Protein AF-A0A453T1I3-F1 (afdb_monomer)

pLDDT: mean 73.84, std 18.94, range [40.06, 95.94]

Secondary structure (DSSP, 8-state):
--S-SS---------HHHHHHHH-TT-HHHHHH-GGGGGS-HHHHS--GGGSPPPSS--SS-TTTHHHHHHHTTS-----------

InterPro domains:
  IPR005101 Cryptochrome/DNA photolyase, FAD-binding domain [PF03441] (3-48)
  IPR036134 Cryptochrome/DNA photolyase, FAD-binding domain-like superfamily [SSF48173] (3-58)

Structure (mmCIF, N/CA/C/O backbone):
data_AF-A0A453T1I3-F1
#
_entry.id   AF-A0A453T1I3-F1
#
loop_
_atom_site.group_PDB
_atom_site.id
_atom_site.type_symbol
_atom_site.label_atom_id
_atom_site.label_alt_id
_atom_site.label_comp_id
_atom_site.label_asym_id
_atom_site.label_entity_id
_atom_site.label_seq_id
_atom_site.pdbx_PDB_ins_code
_atom_site.Cartn_x
_atom_site.Cartn_y
_atom_site.Cartn_z
_atom_site.occupancy
_atom_site.B_iso_or_equiv
_atom_site.auth_seq_id
_atom_site.auth_comp_id
_atom_site.auth_asym_id
_atom_site.auth_atom_id
_atom_site.pdbx_PDB_model_num
ATOM 1 N N . LEU A 1 1 ? 12.303 -11.583 -10.017 1.00 55.78 1 LEU A N 1
ATOM 2 C CA . LEU A 1 1 ? 12.904 -12.213 -11.212 1.00 55.78 1 LEU A CA 1
ATOM 3 C C . LEU A 1 1 ? 14.303 -11.638 -11.364 1.00 55.78 1 LEU A C 1
ATOM 5 O O . LEU A 1 1 ? 14.430 -10.438 -11.576 1.00 55.78 1 LEU A O 1
ATOM 9 N N . THR A 1 2 ? 15.331 -12.441 -11.114 1.00 56.91 2 THR A N 1
ATOM 10 C CA . THR A 1 2 ? 16.736 -12.051 -11.279 1.00 56.91 2 THR A CA 1
ATOM 11 C C . THR A 1 2 ? 16.995 -11.848 -12.771 1.00 56.91 2 THR A C 1
ATOM 13 O O . THR A 1 2 ? 16.604 -12.687 -13.574 1.00 56.91 2 THR A O 1
ATOM 16 N N . GLY A 1 3 ? 17.558 -10.704 -13.163 1.00 57.34 3 GLY A N 1
ATOM 17 C CA . GLY A 1 3 ? 17.692 -10.241 -14.553 1.00 57.34 3 GLY A CA 1
ATOM 18 C C . GLY A 1 3 ? 18.622 -11.060 -15.457 1.00 57.34 3 GLY A C 1
ATOM 19 O O . GLY A 1 3 ? 19.226 -10.497 -16.348 1.00 57.34 3 GLY A O 1
ATOM 20 N N . VAL A 1 4 ? 18.734 -12.371 -15.248 1.00 61.12 4 VAL A N 1
AT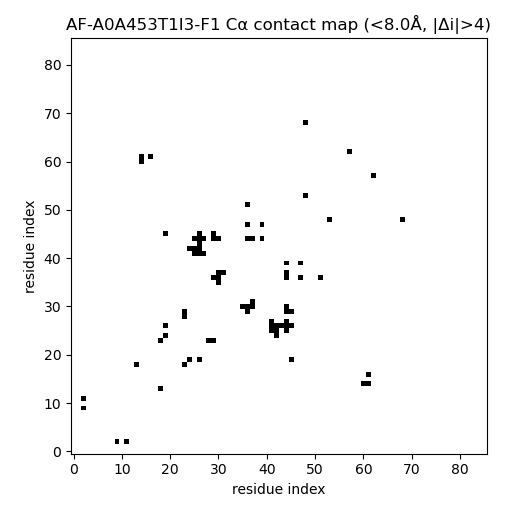OM 21 C CA . VAL A 1 4 ? 19.592 -13.306 -15.996 1.00 61.12 4 VAL A CA 1
ATOM 22 C C . VAL A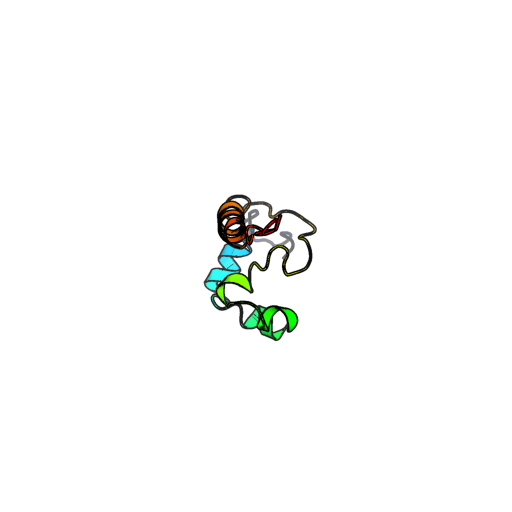 1 4 ? 18.896 -13.913 -17.227 1.00 61.12 4 VAL A C 1
ATOM 24 O O . VAL A 1 4 ? 19.303 -14.956 -17.725 1.00 61.12 4 VAL A O 1
ATOM 27 N N . GLY A 1 5 ? 17.803 -13.303 -17.696 1.00 64.62 5 GLY A N 1
ATOM 28 C CA . GLY A 1 5 ? 17.063 -13.748 -18.883 1.00 64.62 5 GLY A CA 1
ATOM 29 C C . GLY A 1 5 ? 17.477 -12.974 -20.134 1.00 64.62 5 GLY A C 1
ATOM 30 O O . GLY A 1 5 ? 17.893 -11.829 -20.024 1.00 64.62 5 GLY A O 1
ATOM 31 N N . ASN A 1 6 ? 17.285 -13.569 -21.314 1.00 62.19 6 ASN A N 1
ATOM 32 C CA . ASN A 1 6 ? 17.640 -13.035 -22.643 1.00 62.19 6 ASN A CA 1
ATOM 33 C C . ASN A 1 6 ? 16.806 -11.803 -23.098 1.00 62.19 6 ASN A C 1
ATOM 35 O O . ASN A 1 6 ? 16.609 -11.575 -24.287 1.00 62.19 6 ASN A O 1
ATOM 39 N N . ASP A 1 7 ? 16.243 -11.049 -22.152 1.00 63.50 7 ASP A N 1
ATOM 40 C CA . ASP A 1 7 ? 15.504 -9.809 -22.386 1.00 63.50 7 ASP A CA 1
ATOM 41 C C . ASP A 1 7 ? 16.439 -8.643 -22.022 1.00 63.50 7 ASP A C 1
ATOM 43 O O . ASP A 1 7 ? 16.730 -8.476 -20.835 1.00 63.50 7 ASP A O 1
ATOM 47 N N . PRO A 1 8 ? 16.912 -7.840 -22.995 1.00 64.12 8 PRO A N 1
ATOM 48 C CA . PRO A 1 8 ? 17.921 -6.791 -22.792 1.00 64.12 8 PRO A CA 1
ATOM 49 C C . PRO A 1 8 ? 17.419 -5.602 -21.957 1.00 64.12 8 PRO A C 1
ATOM 51 O O . PRO A 1 8 ? 18.117 -4.604 -21.784 1.00 64.12 8 PRO A O 1
ATOM 54 N N . ARG A 1 9 ? 16.185 -5.666 -21.449 1.00 67.50 9 ARG A N 1
ATOM 55 C CA . ARG A 1 9 ? 15.626 -4.680 -20.526 1.00 67.50 9 ARG A CA 1
ATOM 56 C C . ARG A 1 9 ? 16.210 -4.910 -19.132 1.00 67.50 9 ARG A C 1
ATOM 58 O O . ARG A 1 9 ? 15.585 -5.543 -18.281 1.00 67.50 9 ARG A O 1
ATOM 65 N N . GLU A 1 10 ? 17.408 -4.386 -18.901 1.00 60.44 10 GLU A N 1
ATOM 66 C CA . GLU A 1 10 ? 18.117 -4.541 -17.623 1.00 60.44 10 GLU A CA 1
ATOM 67 C C . GLU A 1 10 ? 17.440 -3.793 -16.453 1.00 60.44 10 GLU A C 1
ATOM 69 O O . GLU A 1 10 ? 17.564 -4.193 -15.296 1.00 60.44 10 GLU A O 1
ATOM 74 N N . ASP A 1 11 ? 16.592 -2.800 -16.739 1.00 65.19 11 ASP A N 1
ATOM 75 C CA . ASP A 1 11 ? 15.935 -1.956 -15.730 1.00 65.19 11 ASP A CA 1
ATOM 76 C C . ASP A 1 11 ? 14.530 -2.432 -15.315 1.00 65.19 11 ASP A C 1
ATOM 78 O O . ASP A 1 11 ? 13.582 -1.649 -15.186 1.00 65.19 11 ASP A O 1
ATOM 82 N N . ARG A 1 12 ? 14.352 -3.735 -15.062 1.00 72.25 12 ARG A N 1
ATOM 83 C CA . ARG A 1 12 ? 13.082 -4.265 -14.521 1.00 72.25 12 ARG A CA 1
ATOM 84 C C . ARG A 1 12 ? 12.951 -3.985 -13.022 1.00 72.25 12 ARG A C 1
ATOM 86 O O . ARG A 1 12 ? 13.085 -4.882 -12.189 1.00 72.25 12 ARG A O 1
ATOM 93 N N . TYR A 1 13 ? 12.663 -2.732 -12.677 1.00 77.88 13 TYR A N 1
ATOM 94 C CA . TYR A 1 13 ? 12.286 -2.336 -11.321 1.00 77.88 13 TYR A CA 1
ATOM 95 C C . TYR A 1 13 ? 10.765 -2.302 -11.144 1.00 77.88 13 TYR A C 1
ATOM 97 O O . TYR A 1 13 ? 10.037 -1.715 -11.944 1.00 77.88 13 TYR A O 1
ATOM 105 N N . PHE A 1 14 ? 10.285 -2.875 -10.041 1.00 82.81 14 PHE A N 1
ATOM 106 C CA . PHE A 1 14 ? 8.888 -2.782 -9.632 1.00 82.81 14 PHE A CA 1
ATOM 107 C C . PHE A 1 14 ? 8.764 -1.811 -8.456 1.00 82.81 14 PHE A C 1
ATOM 109 O O . PHE A 1 14 ? 9.233 -2.091 -7.355 1.00 82.81 14 PHE A O 1
ATOM 116 N N . SER A 1 15 ? 8.114 -0.670 -8.691 1.00 87.69 15 SER A N 1
ATOM 117 C CA . SER A 1 15 ? 7.737 0.266 -7.626 1.00 87.69 15 SER A CA 1
ATOM 118 C C . SER A 1 15 ? 6.590 -0.325 -6.810 1.00 87.69 15 SER A C 1
ATOM 120 O O . SER A 1 15 ? 5.490 -0.526 -7.332 1.00 87.69 15 SER A O 1
ATOM 122 N N . ILE A 1 16 ? 6.842 -0.600 -5.529 1.00 88.81 16 ILE A N 1
ATOM 123 C CA . ILE A 1 16 ? 5.853 -1.190 -4.617 1.00 88.81 16 ILE A CA 1
ATOM 124 C C . ILE A 1 16 ? 4.604 -0.293 -4.475 1.00 88.81 16 ILE A C 1
ATOM 126 O O . ILE A 1 16 ? 3.501 -0.814 -4.635 1.00 88.81 16 ILE A O 1
ATOM 130 N N . PRO A 1 17 ? 4.714 1.041 -4.288 1.00 88.94 17 PRO A N 1
ATOM 131 C CA . PRO A 1 17 ? 3.569 1.957 -4.291 1.00 88.94 17 PRO A CA 1
ATOM 132 C C . PRO A 1 17 ? 2.723 1.910 -5.553 1.00 88.94 17 PRO A C 1
ATOM 134 O O . PRO A 1 17 ? 1.493 1.875 -5.469 1.00 88.94 17 PRO A O 1
ATOM 137 N N . LYS A 1 18 ? 3.359 1.881 -6.728 1.00 88.12 18 LYS A N 1
ATOM 138 C CA . LYS A 1 18 ? 2.623 1.809 -7.992 1.00 88.12 18 LYS A CA 1
ATOM 139 C C . LYS A 1 18 ? 1.869 0.486 -8.113 1.00 88.12 18 LYS A C 1
ATOM 141 O O . LYS A 1 18 ? 0.702 0.493 -8.484 1.00 88.12 18 LYS A O 1
ATOM 146 N N . GLN A 1 19 ? 2.518 -0.623 -7.767 1.00 91.69 19 GLN A N 1
ATOM 147 C CA . GLN A 1 19 ? 1.909 -1.953 -7.810 1.00 91.69 19 GLN A CA 1
ATOM 148 C C . GLN A 1 19 ? 0.722 -2.059 -6.846 1.00 91.69 19 GLN A C 1
ATOM 150 O O . GLN A 1 19 ? -0.352 -2.474 -7.268 1.00 91.69 19 GLN A O 1
ATOM 155 N N . ALA A 1 20 ? 0.879 -1.602 -5.600 1.00 92.00 20 ALA A N 1
ATOM 156 C CA . ALA A 1 20 ? -0.200 -1.596 -4.614 1.00 92.00 20 ALA A CA 1
ATOM 157 C C . ALA A 1 20 ? -1.406 -0.783 -5.104 1.00 92.00 20 ALA A C 1
ATOM 159 O O . ALA A 1 20 ? -2.528 -1.270 -5.087 1.00 92.00 20 ALA A O 1
ATOM 160 N N . LYS A 1 21 ? -1.183 0.422 -5.644 1.00 89.88 21 LYS A N 1
ATOM 161 C CA . LYS A 1 21 ? -2.277 1.251 -6.170 1.00 89.88 21 LYS A CA 1
ATOM 162 C C . LYS A 1 21 ? -2.984 0.621 -7.375 1.00 89.88 21 LYS A C 1
ATOM 164 O O . LYS A 1 21 ? -4.187 0.803 -7.530 1.00 89.88 21 LYS A O 1
ATOM 169 N N . THR A 1 22 ? -2.245 -0.051 -8.256 1.00 92.25 22 THR A N 1
ATOM 170 C CA . THR A 1 22 ? -2.809 -0.645 -9.475 1.00 92.25 22 THR A CA 1
ATOM 171 C C . THR A 1 22 ? -3.551 -1.949 -9.197 1.00 92.25 22 THR A C 1
ATOM 173 O O . THR A 1 22 ? -4.606 -2.163 -9.785 1.00 92.25 22 THR A O 1
ATOM 176 N N . TYR A 1 23 ? -3.012 -2.808 -8.332 1.00 93.25 23 TYR A N 1
ATOM 177 C CA . TYR A 1 23 ? -3.498 -4.181 -8.170 1.00 93.25 23 TYR A CA 1
ATOM 178 C C . TYR A 1 23 ? -4.218 -4.446 -6.845 1.00 93.25 23 TYR A C 1
ATOM 180 O O . TYR A 1 23 ? -4.986 -5.399 -6.775 1.00 93.25 23 TYR A O 1
ATOM 188 N N . ASP A 1 24 ? -4.010 -3.622 -5.817 1.00 93.94 24 ASP A N 1
ATOM 189 C CA . ASP A 1 24 ? -4.684 -3.751 -4.519 1.00 93.94 24 ASP A CA 1
ATOM 190 C C . ASP A 1 24 ? -5.041 -2.369 -3.932 1.00 93.94 24 ASP A C 1
ATOM 192 O O . ASP A 1 24 ? -4.525 -1.989 -2.879 1.00 93.94 24 ASP A O 1
ATOM 196 N N . PRO A 1 25 ? -5.887 -1.561 -4.603 1.00 92.69 25 PRO A N 1
ATOM 197 C CA . PRO A 1 25 ? -6.177 -0.191 -4.168 1.00 92.69 25 PRO A CA 1
ATOM 198 C C . PRO A 1 25 ? -6.786 -0.110 -2.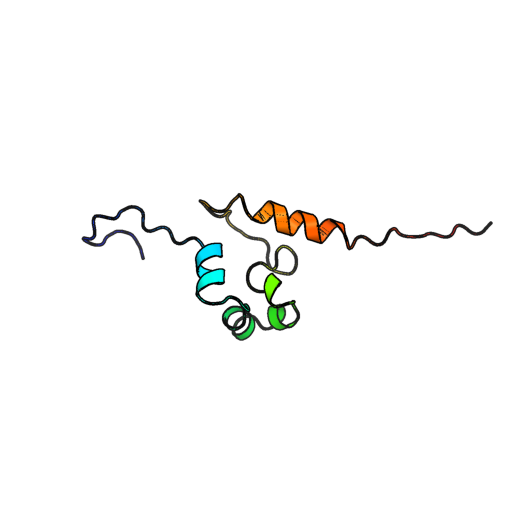758 1.00 92.69 25 PRO A C 1
ATOM 200 O O . PRO A 1 25 ? -6.533 0.864 -2.051 1.00 92.69 25 PRO A O 1
ATOM 203 N N . ASP A 1 26 ? -7.528 -1.141 -2.341 1.00 91.75 26 ASP A N 1
ATOM 204 C CA . ASP A 1 26 ? -8.200 -1.218 -1.036 1.00 91.75 26 ASP A CA 1
ATOM 205 C C . ASP A 1 26 ? -7.378 -1.963 0.037 1.00 91.75 26 ASP A C 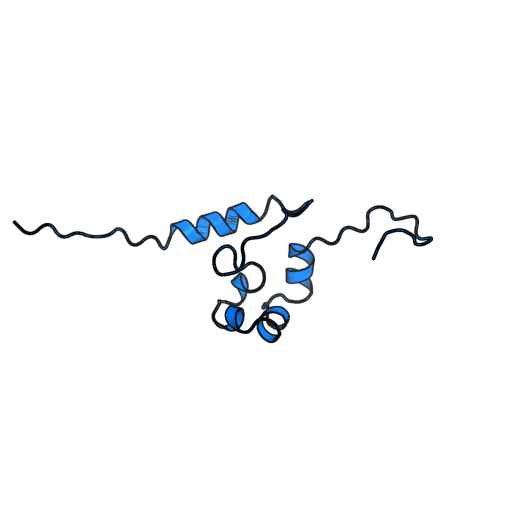1
ATOM 207 O O . ASP A 1 26 ? -7.777 -2.013 1.207 1.00 91.75 26 ASP A O 1
ATOM 211 N N . GLY A 1 27 ? -6.241 -2.557 -0.336 1.00 93.06 27 GLY A N 1
ATOM 212 C CA . GLY A 1 27 ? -5.418 -3.353 0.575 1.00 93.06 27 GLY A CA 1
ATOM 213 C C . GLY A 1 27 ? -6.103 -4.634 1.062 1.00 93.06 27 GLY A C 1
ATOM 214 O O . GLY A 1 27 ? -5.797 -5.112 2.157 1.00 93.06 27 GLY A O 1
ATOM 215 N N . GLU A 1 28 ? -7.086 -5.148 0.319 1.00 94.19 28 GLU A N 1
ATOM 216 C CA . GLU A 1 28 ? -7.862 -6.337 0.696 1.00 94.19 28 GLU A CA 1
ATOM 217 C C . GLU A 1 28 ? -7.001 -7.594 0.590 1.00 94.19 28 GLU A C 1
ATOM 219 O O . GLU A 1 28 ? -7.070 -8.467 1.457 1.00 94.19 28 GLU A O 1
ATOM 224 N N . TYR A 1 29 ? -6.132 -7.665 -0.424 1.00 94.88 29 TYR A N 1
ATOM 225 C CA . TYR A 1 29 ? -5.229 -8.801 -0.581 1.00 94.88 29 TYR A CA 1
ATOM 226 C C . TYR A 1 29 ? -4.218 -8.850 0.566 1.00 94.88 29 TYR A C 1
ATOM 228 O O . TYR A 1 29 ? -4.033 -9.894 1.196 1.00 94.88 29 TYR A O 1
ATOM 236 N N . VAL A 1 30 ? -3.608 -7.711 0.900 1.00 93.38 30 VAL A N 1
ATOM 237 C CA . VAL A 1 30 ? -2.665 -7.630 2.023 1.00 93.38 30 VAL A CA 1
ATOM 238 C C . VAL A 1 30 ? -3.354 -7.950 3.357 1.00 93.38 30 VAL A C 1
ATOM 240 O O . VAL A 1 30 ? -2.821 -8.729 4.147 1.00 93.38 30 VAL A O 1
ATOM 243 N N . ALA A 1 31 ? -4.554 -7.421 3.604 1.00 94.00 31 ALA A N 1
ATOM 244 C CA . ALA A 1 31 ? -5.295 -7.664 4.846 1.00 94.00 31 ALA A CA 1
ATOM 245 C C . ALA A 1 31 ? -5.879 -9.082 4.950 1.00 94.00 31 ALA A C 1
ATOM 247 O O . ALA A 1 31 ? -6.134 -9.579 6.054 1.00 94.00 31 ALA A O 1
ATOM 248 N N . TYR A 1 32 ? -6.088 -9.761 3.822 1.00 94.62 32 TYR A N 1
ATOM 249 C CA . TYR A 1 32 ? -6.441 -11.173 3.821 1.00 94.62 32 TYR A CA 1
ATOM 250 C C . TYR A 1 32 ? -5.323 -12.005 4.463 1.00 94.62 32 TYR A C 1
ATOM 252 O O . TYR A 1 32 ? -5.610 -12.771 5.387 1.00 94.62 32 TYR A O 1
ATOM 260 N N . TRP A 1 33 ? -4.074 -11.787 4.033 1.00 95.94 33 TRP A N 1
ATOM 261 C CA . TRP A 1 33 ? -2.887 -12.519 4.495 1.00 95.94 33 TRP A CA 1
ATOM 262 C C . TRP A 1 33 ? -2.309 -12.025 5.822 1.00 95.94 33 TRP A C 1
ATOM 264 O O . TRP A 1 33 ? -1.713 -12.816 6.550 1.00 95.94 33 TRP A O 1
ATOM 274 N N . LEU A 1 34 ? -2.488 -10.743 6.145 1.00 93.44 34 LEU A N 1
ATOM 275 C CA . LEU A 1 34 ? -2.031 -10.115 7.385 1.00 93.44 34 LEU A CA 1
ATOM 276 C C . LEU A 1 34 ? -3.247 -9.607 8.175 1.00 93.44 34 LEU A C 1
ATOM 278 O O . LEU A 1 34 ? -3.651 -8.448 8.020 1.00 93.44 34 LEU A O 1
ATOM 282 N N . PRO A 1 35 ? -3.862 -10.453 9.026 1.00 92.75 35 PRO A N 1
ATOM 283 C CA . PRO A 1 35 ? -5.114 -10.119 9.705 1.00 92.75 35 PRO A CA 1
ATOM 284 C C . PRO A 1 35 ? -5.039 -8.867 10.585 1.00 92.75 35 PRO A C 1
ATOM 286 O O . PRO A 1 35 ? -6.036 -8.162 10.724 1.00 92.75 35 PRO A O 1
ATOM 289 N N . GLU A 1 36 ? -3.869 -8.551 11.143 1.00 91.31 36 GLU A N 1
ATOM 290 C CA . GLU A 1 36 ? -3.640 -7.347 11.957 1.00 91.31 36 GLU A CA 1
ATOM 291 C C . GLU A 1 36 ? -3.937 -6.042 11.200 1.00 91.31 36 GLU A C 1
ATOM 293 O O . GLU A 1 36 ? -4.422 -5.069 11.787 1.00 91.31 36 GLU A O 1
ATOM 298 N N . LEU A 1 37 ? -3.761 -6.048 9.875 1.00 91.44 37 LEU A N 1
ATOM 299 C CA . LEU A 1 37 ? -4.009 -4.894 9.015 1.00 91.44 37 LEU A CA 1
ATOM 300 C C . LEU A 1 37 ? -5.495 -4.700 8.690 1.00 91.44 37 LEU A C 1
ATOM 302 O O . LEU A 1 37 ? -5.878 -3.613 8.262 1.00 91.44 37 LEU A O 1
ATOM 306 N N . ARG A 1 38 ? -6.368 -5.685 8.952 1.00 92.00 38 ARG A N 1
ATOM 307 C CA . ARG A 1 38 ? -7.826 -5.537 8.739 1.00 92.00 38 ARG A CA 1
ATOM 308 C C . ARG A 1 38 ? -8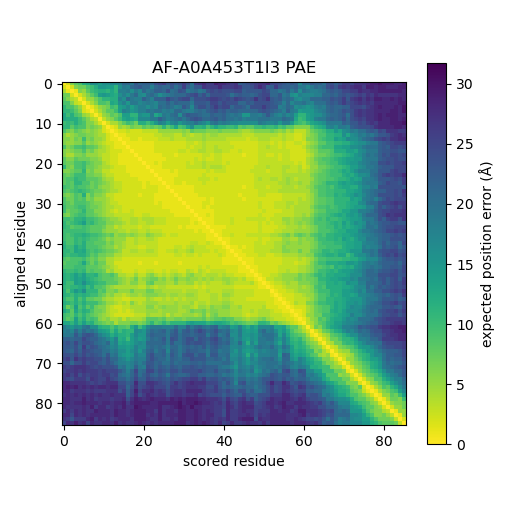.428 -4.421 9.588 1.00 92.00 38 ARG A C 1
ATOM 310 O O . ARG A 1 38 ? -9.384 -3.781 9.155 1.00 92.00 38 ARG A O 1
ATOM 317 N N . SER A 1 39 ? -7.846 -4.193 10.768 1.00 91.75 39 SER A N 1
ATOM 318 C CA . SER A 1 39 ? -8.237 -3.136 11.707 1.00 91.75 39 SER A CA 1
ATOM 319 C C . SER A 1 39 ? -7.938 -1.722 11.194 1.00 91.75 39 SER A C 1
ATOM 321 O O . SER A 1 39 ? -8.508 -0.748 11.685 1.00 91.75 39 SER A O 1
ATOM 323 N N . LEU A 1 40 ? -7.053 -1.597 10.201 1.00 90.50 40 LEU A N 1
ATOM 324 C CA . LEU A 1 40 ? -6.678 -0.323 9.610 1.00 90.50 40 LEU A CA 1
ATOM 325 C C . LEU A 1 40 ? -7.656 0.083 8.505 1.00 90.50 40 LEU A C 1
ATOM 327 O O . LEU A 1 40 ? -8.215 -0.755 7.788 1.00 90.50 40 LEU A O 1
ATOM 331 N N . ALA A 1 41 ? -7.797 1.398 8.332 1.00 90.88 41 ALA A N 1
ATOM 332 C CA . ALA A 1 41 ? -8.497 1.978 7.193 1.00 90.88 41 ALA A CA 1
ATOM 333 C C . ALA A 1 41 ? -7.855 1.518 5.875 1.00 90.88 41 ALA A C 1
ATOM 335 O O . ALA A 1 41 ? -6.633 1.350 5.806 1.00 90.88 41 ALA A O 1
ATOM 336 N N . LYS A 1 42 ? -8.677 1.323 4.838 1.00 89.38 42 LYS A N 1
ATOM 337 C CA . LYS A 1 42 ? -8.271 0.736 3.551 1.00 89.38 42 LYS A CA 1
ATOM 338 C C . LYS A 1 42 ? -7.056 1.439 2.949 1.00 89.38 42 LYS A C 1
ATOM 340 O O . LYS A 1 42 ? -6.072 0.793 2.593 1.00 89.38 42 LYS A O 1
ATOM 345 N N . GLU A 1 43 ? -7.056 2.768 2.976 1.00 86.00 43 GLU A N 1
ATOM 346 C CA . GLU A 1 43 ? -5.971 3.603 2.461 1.00 86.00 43 GLU A CA 1
ATOM 347 C C . GLU A 1 43 ? -4.622 3.412 3.184 1.00 86.00 43 GLU A C 1
ATOM 349 O O . GLU A 1 43 ? -3.574 3.756 2.637 1.00 86.00 43 GLU A O 1
ATOM 354 N N . ARG A 1 44 ? -4.620 2.841 4.397 1.00 87.19 44 ARG A N 1
ATOM 355 C CA . ARG A 1 44 ? -3.416 2.613 5.214 1.00 87.19 44 ARG A CA 1
ATOM 356 C C . ARG A 1 44 ? -2.922 1.171 5.199 1.00 87.19 44 ARG A C 1
ATOM 358 O O . ARG A 1 44 ? -1.827 0.921 5.692 1.00 87.19 44 ARG A O 1
ATOM 365 N N . ARG A 1 45 ? -3.679 0.224 4.643 1.00 91.25 45 ARG A N 1
ATOM 366 C CA . ARG A 1 45 ? -3.326 -1.208 4.670 1.00 91.25 45 ARG A CA 1
ATOM 367 C C . ARG A 1 45 ? -2.070 -1.524 3.864 1.00 91.25 45 ARG A C 1
ATOM 369 O O . ARG A 1 45 ? -1.233 -2.293 4.321 1.00 91.25 45 ARG A O 1
ATOM 376 N N . ASN A 1 46 ? -1.894 -0.868 2.718 1.00 90.81 46 ASN A N 1
ATOM 377 C CA . ASN A 1 46 ? -0.703 -1.031 1.879 1.00 90.81 46 ASN 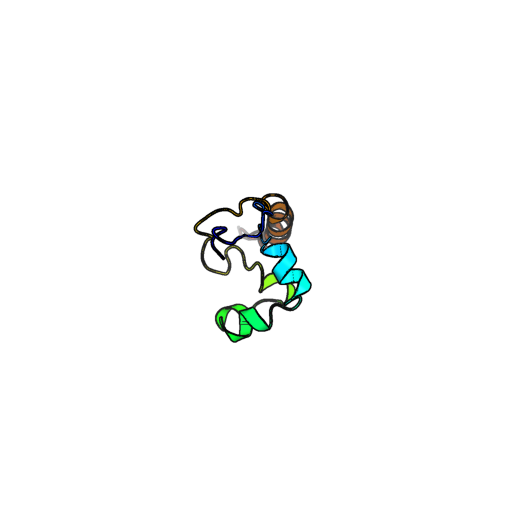A CA 1
ATOM 378 C C . ASN A 1 46 ? 0.540 -0.337 2.453 1.00 90.81 46 ASN A C 1
ATOM 380 O O . ASN A 1 46 ? 1.664 -0.781 2.225 1.00 90.81 46 ASN A O 1
ATOM 384 N N . PHE A 1 47 ? 0.343 0.750 3.208 1.00 90.69 47 PHE A N 1
ATOM 385 C CA . PHE A 1 47 ? 1.412 1.556 3.805 1.00 90.69 47 PHE A CA 1
ATOM 386 C C . PHE A 1 47 ? 1.103 1.859 5.282 1.00 90.69 47 PHE A C 1
ATOM 388 O O . PHE A 1 47 ? 0.817 3.003 5.643 1.00 90.69 47 PHE A O 1
ATOM 395 N N . PRO A 1 48 ? 1.168 0.849 6.172 1.00 89.38 48 PRO A N 1
ATOM 396 C CA . PRO A 1 48 ? 0.768 1.001 7.575 1.00 89.38 48 PRO A CA 1
ATOM 397 C C . PRO A 1 48 ? 1.740 1.861 8.403 1.00 89.38 48 PRO A C 1
ATOM 399 O O . PRO A 1 48 ? 1.399 2.339 9.493 1.00 89.38 48 PRO A O 1
ATOM 402 N N . GLY A 1 49 ? 2.957 2.097 7.906 1.00 86.38 49 GLY A N 1
ATOM 403 C CA . GLY A 1 49 ? 3.990 2.844 8.621 1.00 86.38 49 GLY A CA 1
ATOM 404 C C . GLY A 1 49 ? 4.326 2.186 9.962 1.00 86.38 49 GLY A C 1
ATOM 405 O O . GLY A 1 49 ? 4.456 0.971 10.047 1.00 86.38 49 GLY A O 1
ATOM 406 N N . ALA A 1 50 ? 4.428 2.983 11.027 1.00 84.94 50 ALA A N 1
ATOM 407 C CA . ALA A 1 50 ? 4.753 2.490 12.370 1.00 84.94 50 ALA A CA 1
ATOM 408 C C . ALA A 1 50 ? 3.635 1.668 13.045 1.00 84.94 50 ALA A C 1
ATOM 410 O O . ALA A 1 50 ? 3.850 1.162 14.140 1.00 84.94 50 ALA A O 1
ATOM 411 N N . SER A 1 51 ? 2.445 1.555 12.434 1.00 84.69 51 SER A N 1
ATOM 412 C CA . SER A 1 51 ? 1.386 0.664 12.944 1.00 84.69 51 SER A CA 1
ATOM 413 C C . SER A 1 51 ? 1.647 -0.816 12.644 1.00 84.69 51 SER A C 1
ATOM 415 O O . SER A 1 51 ? 0.953 -1.674 13.176 1.00 84.69 51 SER A O 1
ATOM 417 N N . TYR A 1 52 ? 2.668 -1.104 11.833 1.00 88.75 52 TYR A N 1
ATOM 418 C CA . TYR A 1 52 ? 3.160 -2.444 11.550 1.00 88.75 52 TYR A CA 1
ATOM 419 C C . TYR A 1 5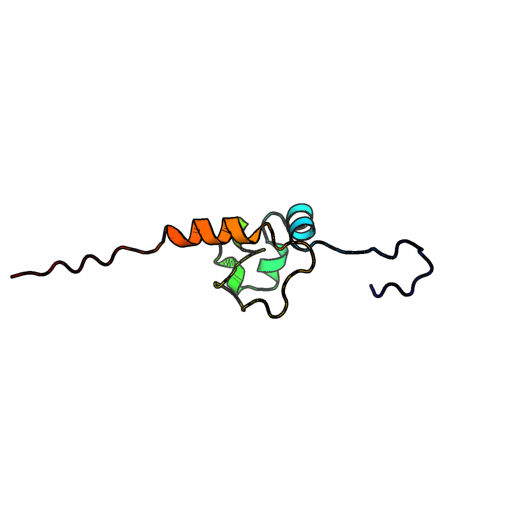2 ? 4.688 -2.505 11.735 1.00 88.75 52 TYR A C 1
ATOM 421 O O . TYR A 1 52 ? 5.302 -1.599 12.307 1.00 88.75 52 TYR A O 1
ATOM 429 N N . ILE A 1 53 ? 5.318 -3.581 11.268 1.00 88.50 53 ILE A N 1
ATOM 430 C CA . ILE A 1 53 ? 6.758 -3.809 11.380 1.00 88.50 53 ILE A CA 1
ATOM 431 C C . ILE A 1 53 ? 7.544 -2.693 10.677 1.00 88.50 53 ILE A C 1
ATOM 433 O O . ILE A 1 53 ? 7.224 -2.258 9.568 1.00 88.50 53 ILE A O 1
ATOM 437 N N . LYS A 1 54 ? 8.628 -2.248 11.324 1.00 87.50 54 LYS A N 1
ATOM 438 C CA . LYS A 1 54 ? 9.552 -1.260 10.766 1.00 87.50 54 LYS A CA 1
ATOM 439 C C . LYS A 1 54 ? 10.185 -1.796 9.480 1.00 87.50 54 LYS A C 1
ATOM 441 O O . LYS A 1 54 ? 10.781 -2.868 9.470 1.00 87.50 54 LYS A O 1
ATOM 446 N N . GLN A 1 55 ? 10.117 -0.997 8.418 1.00 86.31 55 GLN A N 1
ATOM 447 C CA . GLN A 1 55 ? 10.780 -1.285 7.150 1.00 86.31 55 GLN A CA 1
ATOM 448 C C . GLN A 1 55 ? 12.281 -1.550 7.364 1.00 86.31 55 GLN A C 1
ATOM 450 O O . GLN A 1 55 ? 13.003 -0.687 7.865 1.00 86.31 55 GLN A O 1
ATOM 455 N N . VAL A 1 56 ? 12.736 -2.744 6.972 1.00 88.88 56 VAL A N 1
ATOM 456 C CA . VAL A 1 56 ? 14.126 -3.194 7.163 1.00 88.88 56 VAL A CA 1
ATOM 457 C C . VAL A 1 56 ? 15.074 -2.516 6.174 1.00 88.88 56 VAL A C 1
ATOM 459 O O . VAL A 1 56 ? 16.179 -2.131 6.540 1.00 88.88 56 VAL A O 1
ATOM 462 N N . VAL A 1 57 ? 14.631 -2.337 4.925 1.00 86.69 57 VAL A N 1
ATOM 463 C CA . VAL A 1 57 ? 15.439 -1.768 3.838 1.00 86.69 57 VAL A CA 1
ATOM 464 C C . VAL A 1 57 ? 14.653 -0.665 3.133 1.00 86.69 57 VAL A C 1
ATOM 466 O O . VAL A 1 57 ? 13.497 -0.908 2.775 1.00 86.69 57 VAL A O 1
ATOM 469 N N . PRO A 1 58 ? 15.237 0.529 2.910 1.00 85.94 58 PRO A N 1
ATOM 470 C CA . PRO A 1 58 ? 14.569 1.612 2.192 1.00 85.94 58 PRO A CA 1
ATOM 471 C C . PRO A 1 58 ? 14.257 1.232 0.735 1.00 85.94 58 PRO A C 1
ATOM 473 O O . PRO A 1 58 ? 14.977 0.458 0.106 1.00 85.94 58 PRO A O 1
ATOM 476 N N . LEU A 1 59 ? 13.183 1.799 0.177 1.00 84.31 59 LEU A N 1
ATOM 477 C CA . LEU A 1 59 ? 12.842 1.610 -1.237 1.00 84.31 59 LEU A CA 1
ATOM 478 C C . LEU A 1 59 ? 13.846 2.356 -2.124 1.00 84.31 59 LEU A C 1
ATOM 480 O O . LEU A 1 59 ? 14.188 3.503 -1.846 1.00 84.31 59 LEU A O 1
ATOM 484 N N . LYS A 1 60 ? 14.271 1.718 -3.219 1.00 81.06 60 LYS A N 1
ATOM 485 C CA . LYS A 1 60 ? 15.300 2.248 -4.127 1.00 81.06 60 LYS A CA 1
ATOM 486 C C . LYS A 1 60 ? 14.867 3.524 -4.863 1.00 81.06 60 LYS A C 1
ATOM 488 O O . LYS A 1 60 ? 15.6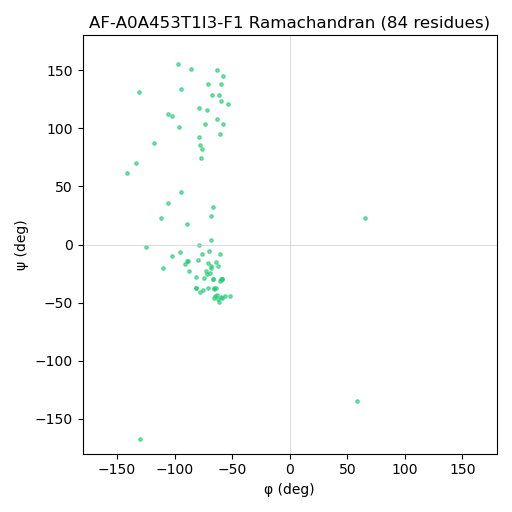94 4.409 -5.041 1.00 81.06 60 LYS A O 1
ATOM 493 N N . PHE A 1 61 ? 13.598 3.630 -5.272 1.00 75.50 61 PHE A N 1
ATOM 494 C CA . PHE A 1 61 ? 13.127 4.737 -6.124 1.00 75.50 61 PHE A CA 1
ATOM 495 C C . PHE A 1 61 ? 11.928 5.535 -5.566 1.00 75.50 61 PHE A C 1
ATOM 497 O O . PHE A 1 61 ? 11.549 6.541 -6.155 1.00 75.50 61 PHE A O 1
ATOM 504 N N . ASP A 1 62 ? 11.365 5.164 -4.408 1.00 63.12 62 ASP A N 1
ATOM 505 C CA . ASP A 1 62 ? 10.087 5.721 -3.911 1.00 63.12 62 ASP A CA 1
ATOM 506 C C . ASP A 1 62 ? 10.210 6.615 -2.654 1.00 63.12 62 ASP A C 1
ATOM 508 O O . ASP A 1 62 ? 9.237 6.839 -1.928 1.00 63.12 62 ASP A O 1
ATOM 512 N N . GLY A 1 63 ? 11.389 7.192 -2.391 1.00 55.88 63 GLY A N 1
ATOM 513 C CA . GLY A 1 63 ? 11.637 8.060 -1.223 1.00 55.88 63 GLY A CA 1
ATOM 514 C C . GLY A 1 63 ? 10.775 9.339 -1.137 1.00 55.88 63 GLY A C 1
ATOM 515 O O . GLY A 1 63 ? 10.794 10.028 -0.117 1.00 55.88 63 GLY A O 1
ATOM 516 N N . GLY A 1 64 ? 10.003 9.667 -2.180 1.00 52.12 64 GLY A N 1
ATOM 517 C CA . GLY A 1 64 ? 9.203 10.894 -2.276 1.00 52.12 64 GLY A CA 1
ATOM 518 C C . GLY A 1 64 ? 7.787 10.831 -1.684 1.00 52.12 64 GLY A C 1
ATOM 519 O O . GLY A 1 64 ? 7.238 11.876 -1.334 1.00 52.12 64 GLY A O 1
ATOM 520 N N . HIS A 1 65 ? 7.173 9.649 -1.537 1.00 49.19 65 HIS A N 1
ATOM 521 C CA . HIS A 1 65 ? 5.780 9.542 -1.057 1.00 49.19 65 HIS A CA 1
ATOM 522 C C . HIS A 1 65 ? 5.631 9.387 0.463 1.00 49.19 65 HIS A C 1
ATOM 524 O O . HIS A 1 65 ? 4.595 9.766 1.004 1.00 49.19 65 HIS A O 1
ATOM 530 N N . GLN A 1 66 ? 6.698 9.020 1.181 1.00 51.50 66 GLN A N 1
ATOM 531 C CA . GLN A 1 66 ? 6.687 8.934 2.652 1.00 51.50 66 GLN A CA 1
ATOM 532 C C . GLN A 1 66 ? 6.468 10.290 3.360 1.00 51.50 66 GLN A C 1
ATOM 534 O O . GLN A 1 66 ? 6.168 10.342 4.554 1.00 51.50 66 GLN A O 1
ATOM 539 N N . ARG A 1 67 ? 6.609 11.419 2.648 1.00 48.09 67 ARG A N 1
ATOM 540 C CA . ARG A 1 67 ? 6.425 12.768 3.216 1.00 48.09 67 ARG A CA 1
ATOM 541 C C . ARG A 1 67 ? 4.958 13.098 3.524 1.00 48.09 67 ARG A C 1
ATOM 543 O O . ARG A 1 67 ? 4.721 13.929 4.400 1.00 48.09 67 ARG A O 1
ATOM 550 N N . LYS A 1 68 ? 3.987 12.473 2.842 1.00 47.41 68 LYS A N 1
ATOM 551 C CA . LYS A 1 68 ? 2.550 12.719 3.086 1.00 47.41 68 LYS A CA 1
ATOM 552 C C . LYS A 1 68 ? 2.026 11.928 4.287 1.00 47.41 68 LYS A C 1
ATOM 554 O O . LYS A 1 68 ? 1.317 12.498 5.114 1.00 47.41 68 LYS A O 1
ATOM 559 N N . ASP A 1 69 ? 2.493 10.696 4.479 1.00 50.03 69 ASP A N 1
ATOM 560 C CA . ASP A 1 69 ? 2.118 9.870 5.640 1.00 50.03 69 ASP A CA 1
ATOM 561 C C . ASP A 1 69 ? 2.647 10.456 6.963 1.00 50.03 69 ASP A C 1
ATOM 563 O O . ASP A 1 69 ? 2.009 10.352 8.012 1.00 50.03 69 ASP A O 1
ATOM 567 N N . GLN A 1 70 ? 3.780 11.171 6.915 1.00 49.25 70 GLN A N 1
ATOM 568 C CA . GLN A 1 70 ? 4.294 11.933 8.060 1.00 49.25 70 GLN A CA 1
ATOM 569 C C . GLN A 1 70 ? 3.440 13.157 8.429 1.00 49.25 70 GLN A C 1
ATOM 571 O O . GLN A 1 70 ? 3.510 13.601 9.577 1.00 49.25 70 GLN A O 1
ATOM 576 N N . GLN A 1 71 ? 2.663 13.730 7.502 1.00 42.00 71 GLN A N 1
ATOM 577 C CA . GLN A 1 71 ? 1.818 14.895 7.798 1.00 42.00 71 GLN A CA 1
ATOM 578 C C . GLN A 1 71 ? 0.506 14.494 8.478 1.00 42.00 71 GLN A C 1
ATOM 580 O O . GLN A 1 71 ? 0.104 15.162 9.431 1.00 42.00 71 GLN A O 1
ATOM 585 N N . PHE A 1 72 ? -0.103 13.372 8.084 1.00 44.38 72 PHE A N 1
ATOM 586 C CA . PHE A 1 72 ? -1.335 12.880 8.717 1.00 44.38 72 PHE A CA 1
ATOM 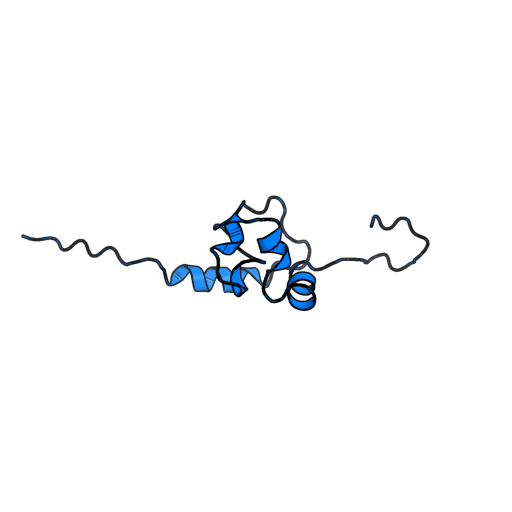587 C C . PHE A 1 72 ? -1.103 12.436 10.175 1.00 44.38 72 PHE A C 1
ATOM 589 O O . PHE A 1 72 ? -1.957 12.608 11.040 1.00 44.38 72 PHE A O 1
ATOM 596 N N . ASN A 1 73 ? 0.107 11.960 10.491 1.00 45.78 73 ASN A N 1
ATOM 597 C CA . ASN A 1 73 ? 0.477 11.512 11.838 1.00 45.78 73 ASN A CA 1
ATOM 598 C C . ASN A 1 73 ? 0.813 12.660 12.824 1.00 45.78 73 ASN A C 1
ATOM 600 O O . ASN A 1 73 ? 1.140 12.410 13.984 1.00 45.78 73 ASN A O 1
ATOM 604 N N . ARG A 1 74 ? 0.761 13.932 12.390 1.00 46.22 74 ARG A N 1
ATOM 605 C CA . ARG A 1 74 ? 0.924 15.106 13.278 1.00 46.22 74 ARG A CA 1
ATOM 606 C C . ARG A 1 74 ? -0.394 15.602 13.874 1.00 46.22 74 ARG A C 1
ATOM 608 O O . ARG A 1 74 ? -0.357 16.384 14.819 1.00 46.22 74 ARG A O 1
ATOM 615 N N . GLN A 1 75 ? -1.537 15.164 13.347 1.00 46.59 75 GLN A N 1
ATOM 616 C CA . GLN A 1 75 ? -2.856 15.650 13.770 1.00 46.59 75 GLN A CA 1
ATOM 617 C C . GLN A 1 75 ? -3.450 14.862 14.951 1.00 46.59 75 GLN A C 1
ATOM 619 O O . GLN A 1 75 ? -4.343 15.364 15.623 1.00 46.59 75 GLN A O 1
ATOM 624 N N . THR A 1 76 ? -2.905 13.692 15.293 1.00 49.97 76 THR A N 1
ATOM 625 C CA . THR A 1 76 ? -3.376 12.844 16.405 1.00 49.97 76 THR A CA 1
ATOM 626 C C . THR A 1 76 ? -2.451 12.875 17.625 1.00 49.97 76 THR A C 1
ATOM 628 O O . THR A 1 76 ? -2.274 11.867 18.307 1.00 49.97 76 THR A O 1
ATOM 631 N N . ARG A 1 77 ? -1.839 14.027 17.934 1.00 40.06 77 ARG A N 1
ATOM 632 C CA . ARG A 1 77 ? -1.290 14.268 19.278 1.00 40.06 77 ARG A CA 1
ATOM 633 C C . ARG A 1 77 ? -2.325 15.050 20.088 1.00 40.06 77 ARG A C 1
ATOM 635 O O . ARG A 1 77 ? -2.416 16.263 19.891 1.00 40.06 77 ARG A O 1
ATOM 642 N N . PRO A 1 78 ? -3.104 14.414 20.985 1.00 45.19 78 PRO A N 1
ATOM 643 C CA . PRO A 1 78 ? -3.913 15.175 21.924 1.00 45.19 78 PRO A CA 1
ATOM 644 C C . PRO A 1 78 ? -2.965 16.047 22.754 1.00 45.19 78 PRO A C 1
ATOM 646 O O . PRO A 1 78 ? -2.010 15.555 23.359 1.00 45.19 78 PRO A O 1
ATOM 649 N N . LYS A 1 79 ? -3.186 17.366 22.746 1.00 46.19 79 LYS A N 1
ATOM 650 C CA . LYS A 1 79 ? -2.530 18.262 23.700 1.00 46.19 79 LYS A CA 1
ATOM 651 C C . LYS A 1 79 ? -3.020 17.837 25.083 1.00 46.19 79 LYS A C 1
ATOM 653 O O . LYS A 1 79 ? -4.189 18.036 25.391 1.00 46.19 79 LYS A O 1
ATOM 658 N N . ASN A 1 80 ? -2.154 17.216 25.883 1.00 49.19 80 ASN A N 1
ATOM 659 C CA . ASN A 1 80 ? -2.454 16.879 27.272 1.00 49.19 80 ASN A CA 1
ATOM 660 C C . ASN A 1 80 ? -2.815 18.160 28.035 1.00 49.19 80 ASN A C 1
ATOM 662 O O . ASN A 1 80 ? -1.950 18.963 28.386 1.00 49.19 80 ASN A O 1
ATOM 666 N N . ILE A 1 81 ? -4.112 18.341 28.277 1.00 59.03 81 ILE A N 1
ATOM 667 C CA . ILE A 1 81 ? -4.669 19.343 29.179 1.00 59.03 81 ILE A CA 1
ATOM 668 C C . ILE A 1 81 ? -4.483 18.793 30.594 1.00 59.03 81 ILE A C 1
ATOM 670 O O . ILE A 1 81 ? -5.375 18.162 31.156 1.00 59.03 81 ILE A O 1
ATOM 674 N N . TYR A 1 82 ? -3.315 19.023 31.192 1.00 43.56 82 TYR A N 1
ATOM 675 C CA . TYR A 1 82 ? -3.219 18.970 32.647 1.00 43.56 82 TYR A CA 1
ATOM 676 C C . TYR A 1 82 ? -3.783 20.278 33.197 1.00 43.56 82 TYR A C 1
ATOM 678 O O . TYR A 1 82 ? -3.097 21.292 33.314 1.00 43.56 82 TYR A O 1
ATOM 686 N N . ARG A 1 83 ? -5.083 20.234 33.500 1.00 53.22 83 ARG A N 1
ATOM 687 C CA . ARG A 1 83 ? -5.809 21.215 34.307 1.00 53.22 83 ARG A CA 1
ATOM 688 C C . ARG A 1 83 ? -5.179 21.233 35.702 1.00 53.22 83 ARG A C 1
ATOM 690 O O . ARG A 1 83 ? -5.500 20.400 36.543 1.00 53.22 83 ARG A O 1
ATOM 697 N N . ARG A 1 84 ? -4.244 22.155 35.933 1.00 44.59 84 ARG A N 1
ATOM 698 C CA . ARG A 1 84 ? -3.668 22.400 37.257 1.00 44.59 84 ARG A CA 1
ATOM 699 C C . ARG A 1 84 ? -4.729 23.138 38.084 1.00 44.59 84 ARG A C 1
ATOM 701 O O . ARG A 1 84 ? -4.998 24.306 37.833 1.00 44.59 84 ARG A O 1
ATOM 708 N N . GLN A 1 85 ? -5.379 22.425 39.001 1.00 51.31 85 GLN A N 1
ATOM 709 C CA . GLN A 1 85 ? -6.156 23.031 40.080 1.00 51.31 85 GLN A CA 1
ATOM 710 C C . GLN A 1 85 ? -5.177 23.496 41.162 1.00 51.31 85 GLN A C 1
ATOM 712 O O . GLN A 1 85 ? -4.459 22.668 41.725 1.00 51.31 85 GLN A O 1
ATOM 717 N N . LYS A 1 86 ? -5.130 24.801 41.415 1.00 45.59 86 LYS A N 1
ATOM 718 C CA . LYS A 1 86 ? -5.020 25.412 42.743 1.00 45.59 86 LYS A CA 1
ATOM 719 C C . LYS A 1 86 ? -5.376 26.885 42.630 1.00 45.59 86 LYS A C 1
ATOM 721 O O . LYS A 1 86 ? -4.954 27.491 41.622 1.00 45.59 86 LYS A O 1
#

Mean predicted aligned error: 12.69 Å

Organism: Aegilops tauschii subsp. strangulata (NCBI:txid200361)

Radius of gyration: 18.78 Å; Cα contacts (8 Å, |Δi|>4): 40; chains: 1; bounding box: 28×39×66 Å

Nearest PDB structures (foldseek):
  2ijg-assembly1_X  TM=9.106E-01  e=2.506E-04  Arabidopsis thaliana
  6x24-assembly1_B  TM=7.219E-01  e=1.568E-01  Arabidopsis thaliana

Solvent-accessible surface area (backbone atoms only — not comparable to full-atom values): 5899 Å² total; per-residue (Å²): 132,78,85,85,55,102,58,91,69,81,80,80,74,80,58,64,71,61,48,39,58,74,77,36,64,56,16,57,68,59,23,67,79,38,61,82,40,57,82,44,58,44,85,34,42,79,63,50,57,86,84,48,78,78,81,88,69,84,66,93,85,60,79,75,63,63,62,58,64,60,55,65,68,64,74,77,63,79,80,82,78,78,80,78,86,128

Foldseek 3Di:
DPPPDPDPCSPPDDDLVVCCCVPPVQLPVQCVVVVQLVPPGSNCNSPVDPSDDHDPDDDPPPPPPVVVVVVVVVVPDPPPPPPDDD

Sequence (86 aa):
LTGVGNDPREDRYFSIPKQAKTYDPDGEYVAYWLPELRSLAKERRNFPGASYIKQVVPLKFDGGHQRKDQQFNRQTRPKNIYRRQK